Protein AF-Q7M492-F1 (afdb_monomer_lite)

Radius of gyration: 10.2 Å; chains: 1; bounding box: 24×18×24 Å

Secondary structure (DSSP, 8-state):
-B-SSEEE-TTS-EEEPPHHHHHTEEEEETTEEEETTS-EEEB-TTSSBSS--

Organism: Homarus americanus (NCBI:txid6706)

Foldseek 3Di:
DDDLFWDQDPVRDIDGDDPVRSQQFDDQDQQWTAGPVGDIFGADNVSHGPDDD

pLDDT: mean 96.54, std 2.87, range [83.44, 98.31]

InterPro domains:
  IPR012539 Crustacean cuticle [PF08140] (3-43)

Sequence (53 aa):
QFGTSGIVYPDGINRQLTQAEADNIVLIGPAGVVTKDGKNIQLNDQGVPTHRI

Structure (mmCIF, N/CA/C/O backbone):
data_AF-Q7M492-F1
#
_entry.id   AF-Q7M492-F1
#
loop_
_atom_site.group_PDB
_atom_site.id
_atom_site.type_symbol
_atom_site.label_atom_id
_atom_site.label_alt_id
_atom_site.label_comp_id
_atom_site.label_asym_id
_atom_site.label_entity_id
_atom_site.label_seq_id
_atom_site.pdbx_PDB_ins_code
_atom_site.Cartn_x
_atom_site.Cartn_y
_atom_site.Cartn_z
_atom_site.occupancy
_atom_site.B_iso_or_equiv
_atom_site.auth_seq_id
_atom_site.auth_comp_id
_atom_site.auth_asym_id
_atom_site.auth_atom_id
_atom_site.pdbx_PDB_model_num
ATOM 1 N N . GLN A 1 1 ? 6.643 -2.279 -5.840 1.00 94.25 1 GLN A N 1
ATOM 2 C CA . GLN A 1 1 ? 6.175 -3.218 -4.813 1.00 94.25 1 GLN A CA 1
ATOM 3 C C . GLN A 1 1 ? 5.958 -2.521 -3.472 1.00 94.25 1 GLN A C 1
ATOM 5 O O . GLN A 1 1 ? 6.835 -1.787 -3.024 1.00 94.25 1 GLN A O 1
ATOM 10 N N . PHE A 1 2 ? 4.800 -2.745 -2.851 1.00 97.69 2 PHE A N 1
ATOM 11 C CA . PHE A 1 2 ? 4.438 -2.294 -1.507 1.00 97.69 2 PHE A CA 1
ATOM 12 C C . PHE A 1 2 ? 4.942 -3.298 -0.463 1.00 97.69 2 PHE A C 1
ATOM 14 O O . PHE A 1 2 ? 4.689 -4.496 -0.583 1.00 97.69 2 PHE A O 1
ATOM 21 N N . GLY A 1 3 ? 5.641 -2.812 0.558 1.00 96.94 3 GLY A N 1
ATOM 22 C CA . GLY A 1 3 ? 6.117 -3.607 1.685 1.00 96.94 3 GLY A CA 1
ATOM 23 C C . GLY A 1 3 ? 5.775 -2.966 3.027 1.00 96.94 3 GLY A C 1
ATOM 24 O O . GLY A 1 3 ? 5.198 -1.884 3.097 1.00 96.94 3 GLY A O 1
ATOM 25 N N . THR A 1 4 ? 6.164 -3.631 4.112 1.00 96.50 4 THR A N 1
ATOM 26 C CA . THR A 1 4 ? 5.881 -3.183 5.486 1.00 96.50 4 THR A CA 1
ATOM 27 C C . THR A 1 4 ? 6.622 -1.906 5.883 1.00 96.50 4 THR A C 1
ATOM 29 O O . THR A 1 4 ? 6.200 -1.229 6.812 1.00 96.50 4 THR A O 1
ATOM 32 N N . SER A 1 5 ? 7.711 -1.558 5.192 1.00 96.62 5 SER A N 1
ATOM 33 C CA . SER A 1 5 ? 8.540 -0.384 5.513 1.00 96.62 5 SER A CA 1
ATOM 34 C C . SER A 1 5 ? 8.535 0.700 4.435 1.00 96.62 5 SER A C 1
ATOM 36 O O . SER A 1 5 ? 9.006 1.807 4.679 1.00 96.62 5 SER A O 1
ATOM 38 N N . GLY A 1 6 ? 8.036 0.410 3.235 1.00 97.50 6 GLY A N 1
ATOM 39 C CA . GLY A 1 6 ? 8.211 1.299 2.092 1.00 97.50 6 GLY A CA 1
ATOM 40 C C . GLY A 1 6 ? 7.576 0.779 0.814 1.00 97.50 6 GLY A C 1
ATOM 41 O O . GLY A 1 6 ? 7.073 -0.343 0.749 1.00 97.50 6 GLY A O 1
ATOM 42 N N . ILE A 1 7 ? 7.630 1.616 -0.216 1.00 98.12 7 ILE A N 1
ATOM 43 C CA . ILE A 1 7 ? 7.161 1.310 -1.563 1.00 98.12 7 ILE A CA 1
ATOM 44 C C . ILE A 1 7 ? 8.313 1.552 -2.530 1.00 98.12 7 ILE A C 1
ATOM 46 O O . ILE A 1 7 ? 8.862 2.652 -2.577 1.00 98.12 7 ILE A O 1
ATOM 50 N N . VAL A 1 8 ? 8.638 0.536 -3.323 1.00 97.31 8 VAL A N 1
ATOM 51 C CA . VAL A 1 8 ? 9.522 0.665 -4.487 1.00 97.31 8 VAL A CA 1
ATOM 52 C C . VAL A 1 8 ? 8.644 0.938 -5.703 1.00 97.31 8 VAL A C 1
ATOM 54 O O . VAL A 1 8 ? 7.881 0.057 -6.109 1.00 97.31 8 VAL A O 1
ATOM 57 N N . TYR A 1 9 ? 8.695 2.137 -6.273 1.00 96.94 9 TYR A N 1
ATOM 58 C CA . TYR A 1 9 ? 7.940 2.462 -7.484 1.00 96.94 9 TYR A CA 1
ATOM 59 C C . TYR A 1 9 ? 8.657 1.955 -8.753 1.00 96.94 9 TYR A C 1
ATOM 61 O O . TYR A 1 9 ? 9.876 1.782 -8.738 1.00 96.94 9 TYR A O 1
ATOM 69 N N . PRO A 1 10 ? 7.930 1.706 -9.865 1.00 94.88 10 PRO A N 1
ATOM 70 C CA . PRO A 1 10 ? 8.530 1.213 -11.114 1.00 94.88 10 PRO A CA 1
ATOM 71 C C . PRO A 1 10 ? 9.566 2.158 -11.740 1.00 94.88 10 PRO A C 1
ATOM 73 O O . PRO A 1 10 ? 10.420 1.720 -12.501 1.00 94.88 10 PRO A O 1
ATOM 76 N N . ASP A 1 11 ? 9.502 3.447 -11.405 1.00 95.50 11 ASP A N 1
ATOM 77 C CA . ASP A 1 11 ? 10.482 4.467 -11.795 1.00 95.50 11 ASP A CA 1
ATOM 78 C C . ASP A 1 11 ? 11.773 4.425 -10.949 1.00 95.50 11 ASP A C 1
ATOM 80 O O . ASP A 1 11 ? 12.657 5.261 -11.124 1.00 95.50 11 ASP A O 1
ATOM 84 N N . GLY A 1 12 ? 11.891 3.460 -10.032 1.00 92.31 12 GLY A N 1
ATOM 85 C CA . GLY A 1 12 ? 13.037 3.287 -9.143 1.00 92.31 12 GLY A CA 1
ATOM 86 C C . GLY A 1 12 ? 13.010 4.183 -7.905 1.00 92.31 12 GLY A C 1
ATOM 87 O O . GLY A 1 12 ? 13.929 4.111 -7.088 1.00 92.31 12 GLY A O 1
ATOM 88 N N . ILE A 1 13 ? 11.977 5.013 -7.725 1.00 95.88 13 ILE A N 1
ATOM 89 C C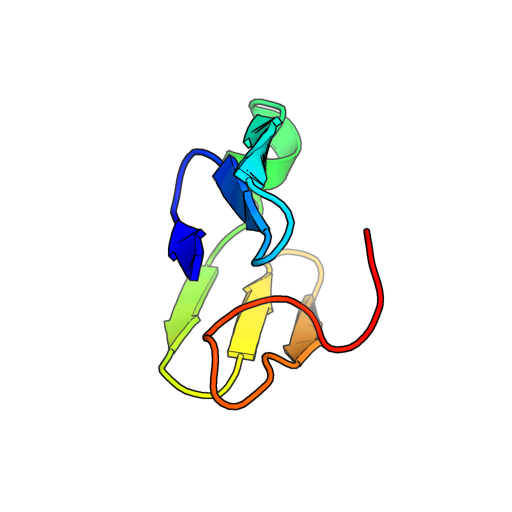A . ILE A 1 13 ? 11.849 5.853 -6.534 1.00 95.88 13 ILE A CA 1
ATOM 90 C C . ILE A 1 13 ? 11.374 5.001 -5.356 1.00 95.88 13 ILE A C 1
ATOM 92 O O . ILE A 1 13 ? 10.317 4.369 -5.401 1.00 95.88 13 ILE A O 1
ATOM 96 N N . ASN A 1 14 ? 12.132 5.050 -4.261 1.00 96.19 14 ASN A N 1
ATOM 97 C CA . ASN A 1 14 ? 11.739 4.459 -2.988 1.00 96.19 14 ASN A CA 1
ATOM 98 C C . ASN A 1 14 ? 11.054 5.503 -2.108 1.00 96.19 14 ASN A C 1
ATOM 100 O O . ASN A 1 14 ? 11.646 6.528 -1.772 1.00 96.19 14 ASN A O 1
ATOM 104 N N . ARG A 1 15 ? 9.819 5.220 -1.688 1.00 97.06 15 ARG A N 1
ATOM 105 C CA . ARG A 1 15 ? 9.121 5.975 -0.641 1.00 97.06 15 ARG A CA 1
ATOM 106 C C . ARG A 1 15 ? 9.186 5.180 0.651 1.00 97.06 15 ARG A C 1
ATOM 108 O O . ARG A 1 15 ? 8.540 4.140 0.766 1.00 97.06 15 ARG A O 1
ATOM 115 N N . GLN A 1 16 ? 9.938 5.682 1.619 1.00 98.00 16 GLN A N 1
ATOM 116 C CA . GLN A 1 16 ? 9.932 5.128 2.966 1.00 98.00 16 GLN A CA 1
ATOM 117 C C . GLN A 1 16 ? 8.614 5.488 3.659 1.00 98.00 16 GLN A C 1
ATOM 119 O O . GLN A 1 16 ? 8.179 6.638 3.588 1.00 98.00 16 GLN A O 1
ATOM 124 N N . LEU A 1 17 ? 7.978 4.514 4.311 1.00 97.81 17 LEU A N 1
ATOM 125 C CA . LEU A 1 17 ? 6.837 4.792 5.178 1.00 97.81 17 LEU A CA 1
ATOM 126 C C . LEU A 1 17 ? 7.329 5.422 6.481 1.00 97.81 17 LEU A C 1
ATOM 128 O O . LEU A 1 17 ? 8.363 5.040 7.034 1.00 97.81 17 LEU A O 1
ATOM 132 N N . THR A 1 18 ? 6.552 6.361 7.003 1.00 98.06 18 THR A N 1
ATOM 133 C CA . THR A 1 18 ? 6.668 6.766 8.402 1.00 98.06 18 THR A CA 1
ATOM 134 C C . THR A 1 18 ? 6.291 5.601 9.320 1.00 98.06 18 THR A C 1
ATOM 136 O O . THR A 1 18 ? 5.576 4.678 8.921 1.00 98.06 18 THR A O 1
ATOM 139 N N . GLN A 1 19 ? 6.720 5.665 10.583 1.00 98.00 19 GLN A N 1
ATOM 140 C CA . GLN A 1 19 ? 6.345 4.668 11.590 1.00 98.00 19 GLN A CA 1
ATOM 141 C C . GLN A 1 19 ? 4.819 4.522 11.703 1.00 98.00 19 GLN A C 1
ATOM 143 O O . GLN A 1 19 ? 4.306 3.411 11.709 1.00 98.00 19 GLN A O 1
ATOM 148 N N . ALA A 1 20 ? 4.089 5.643 11.712 1.00 98.00 20 ALA A N 1
ATOM 149 C CA . ALA A 1 20 ? 2.632 5.638 11.809 1.00 98.00 20 ALA A CA 1
ATOM 150 C C . ALA A 1 20 ? 1.957 4.983 10.593 1.00 98.00 20 ALA A C 1
ATOM 152 O O . ALA A 1 20 ? 0.978 4.261 10.756 1.00 98.00 20 ALA A O 1
ATOM 153 N N . GLU A 1 21 ? 2.469 5.204 9.379 1.00 97.56 21 GLU A N 1
ATOM 154 C CA . GLU A 1 21 ? 1.941 4.554 8.173 1.00 97.56 21 GLU A CA 1
ATOM 155 C C . GLU A 1 21 ? 2.206 3.048 8.181 1.00 97.56 21 GLU A C 1
ATOM 157 O O . GLU A 1 21 ? 1.299 2.277 7.873 1.00 97.56 21 GLU A O 1
ATOM 162 N N . ALA A 1 22 ? 3.418 2.630 8.560 1.00 98.06 22 ALA A N 1
ATOM 163 C CA . ALA A 1 22 ? 3.771 1.219 8.686 1.00 98.06 22 ALA A CA 1
ATOM 164 C C . ALA A 1 22 ? 2.904 0.522 9.748 1.00 98.06 22 ALA A C 1
ATOM 166 O O . ALA A 1 22 ? 2.323 -0.531 9.488 1.00 98.06 22 ALA A O 1
ATOM 167 N N . ASP A 1 23 ? 2.734 1.155 10.912 1.00 98.25 23 ASP A N 1
ATOM 168 C CA . ASP A 1 23 ? 1.888 0.648 11.992 1.00 98.25 23 ASP A CA 1
ATOM 169 C C . ASP A 1 23 ? 0.408 0.616 11.614 1.00 98.25 23 ASP A C 1
ATOM 171 O O . ASP A 1 23 ? -0.350 -0.150 12.206 1.00 98.25 23 ASP A O 1
ATOM 175 N N . ASN A 1 24 ? -0.037 1.423 10.651 1.00 98.25 24 ASN A N 1
ATOM 176 C CA . ASN A 1 24 ? -1.426 1.429 10.205 1.00 98.25 24 ASN A CA 1
ATOM 177 C C . ASN A 1 24 ? -1.759 0.245 9.278 1.00 98.25 24 ASN A C 1
ATOM 179 O O . ASN A 1 24 ? -2.929 0.026 8.984 1.00 98.25 24 ASN A O 1
ATOM 183 N N . ILE A 1 25 ? -0.782 -0.542 8.825 1.00 98.12 25 ILE A N 1
ATOM 184 C CA . ILE A 1 25 ? -1.021 -1.703 7.958 1.00 98.12 25 ILE A CA 1
ATOM 185 C C . ILE A 1 25 ? -1.595 -2.869 8.777 1.00 98.12 25 ILE A C 1
ATOM 187 O O . ILE A 1 25 ? -1.076 -3.228 9.833 1.00 98.12 25 ILE A O 1
ATOM 191 N N . VAL A 1 26 ? -2.661 -3.490 8.267 1.00 98.19 26 VAL A N 1
ATOM 192 C CA . VAL A 1 26 ? -3.246 -4.731 8.809 1.00 98.19 26 VAL A CA 1
ATOM 193 C C . VAL A 1 26 ? -2.838 -5.932 7.963 1.00 98.19 26 VAL A C 1
ATOM 195 O O . VAL A 1 26 ? -2.410 -6.951 8.497 1.00 98.19 26 VAL A O 1
ATOM 198 N N . LEU A 1 27 ? -2.971 -5.818 6.640 1.00 97.88 27 LEU A N 1
ATOM 199 C CA . LEU A 1 27 ? -2.687 -6.894 5.693 1.00 97.88 27 LEU A CA 1
ATOM 200 C C . LEU A 1 27 ? -2.217 -6.305 4.365 1.00 97.88 27 LEU A C 1
ATOM 202 O O . LEU A 1 27 ? -2.845 -5.384 3.849 1.00 97.88 27 LEU A O 1
ATOM 206 N N . ILE A 1 28 ? -1.165 -6.887 3.791 1.00 98.00 28 ILE A N 1
ATOM 207 C CA . ILE A 1 28 ? -0.749 -6.661 2.403 1.00 98.00 28 ILE A CA 1
ATOM 208 C C . ILE A 1 28 ? -1.083 -7.937 1.629 1.00 98.00 28 ILE A C 1
ATOM 210 O O . ILE A 1 28 ? -0.526 -8.997 1.906 1.00 98.00 28 ILE A O 1
ATOM 214 N N . GLY A 1 29 ? -2.014 -7.841 0.684 1.00 97.12 29 GLY A N 1
ATOM 215 C CA . GLY A 1 29 ? -2.375 -8.914 -0.235 1.00 97.12 29 GLY A CA 1
ATOM 216 C C . GLY A 1 29 ? -1.961 -8.596 -1.676 1.00 97.12 29 GLY A C 1
ATOM 217 O O . GLY A 1 29 ? -1.552 -7.472 -1.966 1.00 97.12 29 GLY A O 1
ATOM 218 N N . PRO A 1 30 ? -2.112 -9.553 -2.610 1.00 95.88 30 PRO A N 1
ATOM 219 C CA . PRO A 1 30 ? -1.700 -9.363 -4.003 1.00 95.88 30 PRO A CA 1
ATOM 220 C C . PRO A 1 30 ? -2.358 -8.162 -4.700 1.00 95.88 30 PRO A C 1
ATOM 222 O O . PRO A 1 30 ? -1.730 -7.529 -5.539 1.00 95.88 30 PRO A O 1
ATOM 225 N N . ALA A 1 31 ? -3.607 -7.841 -4.347 1.00 97.06 31 ALA A N 1
ATOM 226 C CA . ALA A 1 31 ? -4.389 -6.778 -4.983 1.00 97.06 31 ALA A CA 1
ATOM 227 C C . ALA A 1 31 ? -4.502 -5.490 -4.148 1.00 97.06 31 ALA A C 1
ATOM 229 O O . ALA A 1 31 ? -5.023 -4.489 -4.634 1.00 97.06 31 ALA A O 1
ATOM 230 N N . GLY A 1 32 ? -4.068 -5.487 -2.884 1.00 97.94 32 GLY A N 1
ATOM 231 C CA . GLY A 1 32 ? -4.395 -4.376 -1.995 1.00 97.94 32 GLY A CA 1
ATOM 232 C C . GLY A 1 32 ? -3.771 -4.427 -0.608 1.00 97.94 32 GLY A C 1
ATOM 233 O O . GLY A 1 32 ? -3.266 -5.459 -0.172 1.00 97.94 32 GLY A O 1
ATOM 234 N N . VAL A 1 33 ? -3.862 -3.302 0.098 1.00 98.31 33 VAL A N 1
ATOM 235 C CA . VAL A 1 33 ? -3.479 -3.153 1.506 1.00 98.31 33 VAL A CA 1
ATOM 236 C C . VAL A 1 33 ? -4.699 -2.731 2.316 1.00 98.31 33 VAL A C 1
ATOM 238 O O . VAL A 1 33 ? -5.375 -1.767 1.958 1.00 98.31 33 VAL A O 1
ATOM 241 N N . VAL A 1 34 ? -4.961 -3.436 3.414 1.00 98.25 34 VAL A N 1
ATOM 242 C CA . VAL A 1 34 ? -5.981 -3.074 4.409 1.00 98.25 34 VAL A CA 1
ATOM 243 C C . VAL A 1 34 ? -5.300 -2.332 5.551 1.00 98.25 34 VAL A C 1
ATOM 245 O O . VAL A 1 34 ? -4.255 -2.782 6.032 1.00 98.25 34 VAL A O 1
ATOM 248 N N . THR A 1 35 ? -5.885 -1.225 6.007 1.00 98.06 35 THR A N 1
ATOM 249 C CA . THR A 1 35 ? -5.346 -0.414 7.106 1.00 98.06 35 THR A CA 1
ATOM 250 C C . THR A 1 35 ? -6.243 -0.408 8.348 1.00 98.06 35 THR A C 1
ATOM 252 O O . THR A 1 35 ? -7.442 -0.686 8.271 1.00 98.06 35 THR A O 1
ATOM 255 N N . LYS A 1 36 ? -5.671 -0.084 9.517 1.00 98.31 36 LYS A N 1
ATOM 256 C CA . LYS A 1 36 ? -6.385 -0.057 10.809 1.00 98.31 36 LYS A CA 1
ATOM 257 C C . LYS A 1 36 ? -7.445 1.042 10.851 1.00 98.31 36 LYS A C 1
ATOM 259 O O . LYS A 1 36 ? -8.472 0.862 11.494 1.00 98.31 36 LYS A O 1
ATOM 264 N N . ASP A 1 37 ? -7.222 2.146 10.139 1.00 97.38 37 ASP A N 1
ATOM 265 C CA . ASP A 1 37 ? -8.201 3.227 9.958 1.00 97.38 37 ASP A CA 1
ATOM 266 C C . ASP A 1 37 ? -9.305 2.9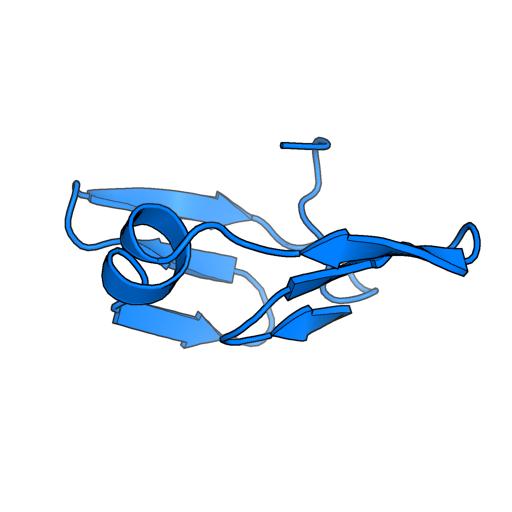04 8.928 1.00 97.38 37 ASP A C 1
ATOM 268 O O . ASP A 1 37 ? -10.097 3.776 8.579 1.00 97.38 37 ASP A O 1
ATOM 272 N N . GLY A 1 38 ? -9.386 1.656 8.452 1.00 95.81 38 GLY A N 1
ATOM 273 C CA . GLY A 1 38 ? -10.478 1.166 7.609 1.00 95.81 38 GLY A CA 1
ATOM 274 C C . GLY A 1 38 ? -10.355 1.523 6.126 1.00 95.81 38 GLY A C 1
ATOM 275 O O . GLY A 1 38 ? -11.313 1.330 5.373 1.00 95.81 38 GLY A O 1
ATOM 276 N N . LYS A 1 39 ? -9.201 2.034 5.677 1.00 96.31 39 LYS A N 1
ATOM 277 C CA . LYS A 1 39 ? -8.940 2.294 4.256 1.00 96.31 39 LYS A CA 1
ATOM 278 C C . LYS A 1 39 ? -8.438 1.037 3.552 1.00 96.31 39 LYS A C 1
ATOM 280 O O . LYS A 1 39 ? -7.769 0.180 4.126 1.00 96.31 39 LYS A O 1
ATOM 285 N N . ASN A 1 40 ? -8.745 0.969 2.259 1.00 97.00 40 ASN A N 1
ATOM 286 C CA . ASN A 1 40 ? -8.263 -0.071 1.361 1.00 97.00 40 ASN A CA 1
ATOM 287 C C . ASN A 1 40 ? -7.461 0.586 0.238 1.00 97.00 40 ASN A C 1
ATOM 289 O O . ASN A 1 40 ? -8.023 1.308 -0.587 1.00 97.00 40 ASN A O 1
ATOM 293 N N . ILE A 1 41 ? -6.155 0.341 0.205 1.00 97.31 41 ILE A N 1
ATOM 294 C CA . ILE A 1 41 ? -5.267 0.816 -0.859 1.00 97.31 41 ILE A CA 1
ATOM 295 C C . ILE A 1 41 ? -5.273 -0.240 -1.958 1.00 97.31 41 ILE A C 1
ATOM 297 O O . ILE A 1 41 ? -4.887 -1.377 -1.709 1.00 97.31 41 ILE A O 1
ATOM 301 N N . GLN A 1 42 ? -5.702 0.118 -3.166 1.00 98.25 42 GLN A N 1
ATOM 302 C CA . GLN A 1 42 ? -5.679 -0.796 -4.310 1.00 98.25 42 GLN A CA 1
ATOM 303 C C . GLN A 1 42 ? -4.298 -0.797 -4.961 1.00 98.25 42 GLN A C 1
ATOM 305 O O . GLN A 1 42 ? -3.764 0.277 -5.260 1.00 98.25 42 GLN A O 1
ATOM 310 N N . LEU A 1 43 ? -3.745 -1.985 -5.199 1.00 98.25 43 LEU A N 1
ATOM 311 C CA . LEU A 1 43 ? -2.482 -2.175 -5.902 1.00 98.25 43 LEU A CA 1
ATOM 312 C C . LEU A 1 43 ? -2.733 -2.540 -7.371 1.00 98.25 43 LEU A C 1
ATOM 314 O O . LEU A 1 43 ? -3.721 -3.192 -7.702 1.00 98.25 43 LEU A O 1
ATOM 318 N N . ASN A 1 44 ? -1.838 -2.110 -8.255 1.00 97.25 44 ASN A N 1
ATOM 319 C CA . ASN A 1 44 ? -1.799 -2.580 -9.637 1.00 97.25 44 ASN A CA 1
ATOM 320 C C . ASN A 1 44 ? -1.071 -3.936 -9.747 1.00 97.25 44 ASN A C 1
ATOM 322 O O . ASN A 1 44 ? -0.617 -4.511 -8.758 1.00 97.25 44 ASN A O 1
ATOM 326 N N . ASP A 1 45 ? -0.920 -4.423 -10.974 1.00 96.62 45 ASP A N 1
ATOM 327 C CA . ASP A 1 45 ? -0.188 -5.644 -11.334 1.00 96.62 45 ASP A CA 1
ATOM 328 C C . ASP A 1 45 ? 1.295 -5.641 -10.909 1.00 96.62 45 ASP A C 1
ATOM 330 O O . ASP A 1 45 ? 1.884 -6.699 -10.707 1.00 96.62 45 ASP A O 1
ATOM 334 N N . GLN A 1 46 ? 1.888 -4.461 -10.710 1.00 95.94 46 GLN A N 1
ATOM 335 C CA . GLN A 1 46 ? 3.254 -4.279 -10.200 1.00 95.94 46 GLN A CA 1
ATOM 336 C C . GLN A 1 46 ? 3.318 -4.223 -8.659 1.00 95.94 46 GLN A C 1
ATOM 338 O O . GLN A 1 46 ? 4.369 -3.939 -8.064 1.00 95.94 46 GLN A O 1
ATOM 343 N N . GLY A 1 47 ? 2.185 -4.442 -7.985 1.00 97.00 47 GLY A N 1
ATOM 344 C CA . GLY A 1 47 ? 2.075 -4.420 -6.532 1.00 97.00 47 GLY A CA 1
ATOM 345 C C . GLY A 1 47 ? 2.353 -3.041 -5.929 1.00 97.00 47 GLY A C 1
ATOM 346 O O . GLY A 1 47 ? 2.900 -2.972 -4.830 1.00 97.00 47 GLY A O 1
ATOM 347 N N . VAL A 1 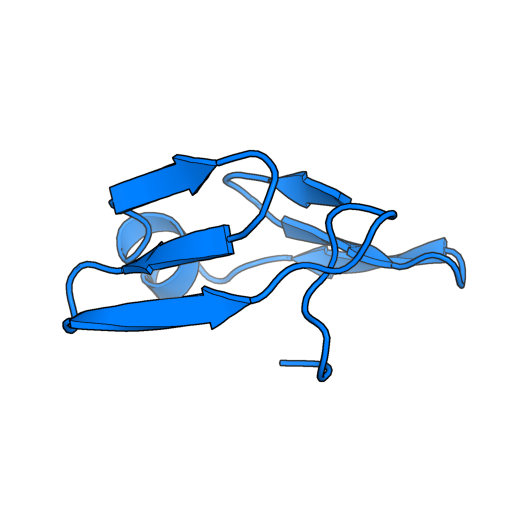48 ? 2.064 -1.945 -6.642 1.00 97.75 48 VAL A N 1
ATOM 348 C CA . VAL A 1 48 ? 2.139 -0.562 -6.122 1.00 97.75 48 VAL A CA 1
ATOM 349 C C . VAL A 1 48 ? 0.767 0.104 -6.141 1.00 97.75 48 VAL A C 1
ATOM 351 O O . VAL A 1 48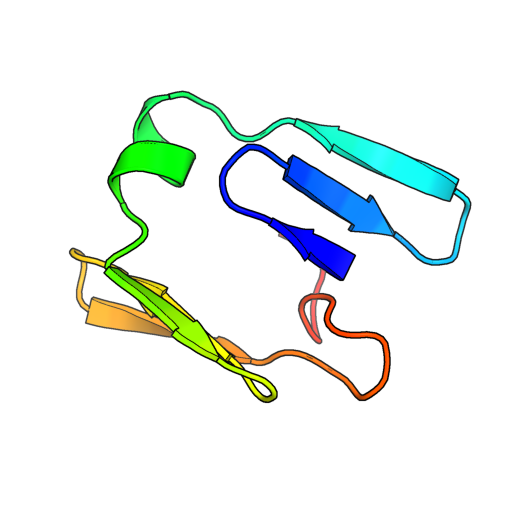 ? -0.078 -0.312 -6.931 1.00 97.75 48 VAL A O 1
ATOM 354 N N . PRO A 1 49 ? 0.521 1.133 -5.307 1.00 97.50 49 PRO A N 1
ATOM 355 C CA . PRO A 1 49 ? -0.757 1.833 -5.301 1.00 97.50 49 PRO A CA 1
ATOM 356 C C . PRO A 1 49 ? -1.142 2.331 -6.696 1.00 97.50 49 PRO A C 1
ATOM 358 O O . PRO A 1 49 ? -0.318 2.917 -7.398 1.00 97.50 49 PRO A O 1
ATOM 361 N N . THR A 1 50 ? -2.401 2.122 -7.089 1.00 96.12 50 THR A N 1
ATOM 362 C CA . THR A 1 50 ? -2.932 2.598 -8.385 1.00 96.12 50 THR A CA 1
ATOM 363 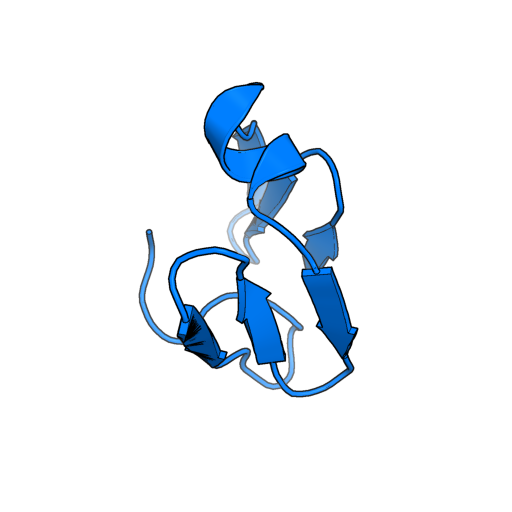C C . THR A 1 50 ? -2.841 4.117 -8.534 1.00 96.12 50 THR A C 1
ATOM 365 O O . THR A 1 50 ? -2.733 4.625 -9.645 1.00 96.12 50 THR A O 1
ATOM 368 N N . HIS A 1 51 ? -2.842 4.830 -7.408 1.00 91.56 51 HIS A N 1
ATOM 369 C CA . HIS A 1 51 ? -2.558 6.254 -7.305 1.00 91.56 51 HIS A CA 1
ATOM 370 C C . HIS A 1 51 ? -1.423 6.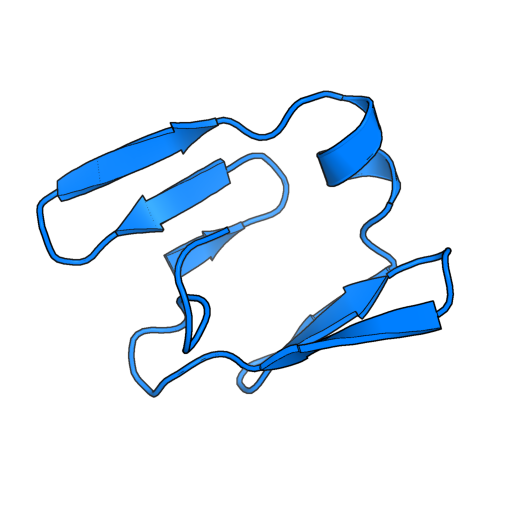439 -6.306 1.00 91.56 51 HIS A C 1
ATOM 372 O O . HIS A 1 51 ? -1.457 5.835 -5.234 1.00 91.56 51 HIS A O 1
ATOM 378 N N . ARG A 1 52 ? -0.428 7.270 -6.642 1.00 84.25 52 ARG A N 1
ATOM 379 C CA . ARG A 1 52 ? 0.650 7.604 -5.703 1.00 84.25 52 ARG A CA 1
ATOM 380 C C . ARG A 1 52 ? 0.065 8.186 -4.414 1.00 84.25 52 ARG A C 1
ATOM 382 O O . ARG A 1 52 ? -0.858 8.998 -4.459 1.00 84.25 52 ARG A O 1
ATOM 389 N N . ILE A 1 53 ? 0.652 7.770 -3.298 1.00 83.44 53 ILE A N 1
ATOM 390 C CA . ILE A 1 53 ? 0.333 8.198 -1.930 1.00 83.44 53 ILE A CA 1
ATOM 391 C C . ILE A 1 53 ? 1.584 8.717 -1.238 1.00 83.44 53 ILE A C 1
ATOM 393 O O . ILE A 1 53 ? 2.702 8.374 -1.693 1.00 83.44 53 ILE A O 1
#